Protein AF-A0A0Q6ZT10-F1 (afdb_monomer)

Foldseek 3Di:
DDKDQVWDDDPRWIWRIKDWDADPVGDIDIDIDTADQEEEADPDAAEEDERFAFEYEYEHPAAAYEYEDAPRPCPPVVHHYHYPDDDVPRNYYYHCPRVCCVLAPVDNPDPQPQFWDWDADPVRDIDIGGHNDRDD

Mean predicted aligned error: 11.18 Å

Solvent-accessible surface area (backbone atoms only — not comparable to full-atom values): 8085 Å² total; per-residue (Å²): 121,58,76,49,65,84,59,53,70,58,98,87,31,45,31,58,36,36,34,47,45,71,49,98,89,70,50,75,48,77,54,74,42,68,45,52,63,61,48,75,49,56,99,55,60,53,44,79,48,70,58,46,59,59,55,18,38,36,34,54,65,64,44,40,24,34,44,45,39,42,62,53,38,48,76,53,84,90,45,69,65,43,71,75,62,85,35,75,87,55,52,37,41,79,44,47,62,59,28,48,36,66,64,55,40,95,68,63,94,53,65,64,72,58,30,44,46,78,46,73,49,101,84,72,50,76,47,78,46,79,48,88,58,70,71,132

Secondary structure (DSSP, 8-state):
-EEE-S-EEETTEEEEEEEEEE-TTS-EEEEEEE--SEEE--SSSS-EEE--SS--EEE--SS--EEE--GGGGSSTT---EESS--TTTT-EEE-HHHHHHHH-S--SS-GGGTEEEEE-TTS-EEEEE-SS---

pLDDT: mean 77.88, std 12.11, range [42.12, 95.94]

Nearest PDB structures (foldseek):
  1o0t-assembly1_A  TM=6.404E-01  e=1.634E-01  Pseudomonas sp. 'TAC II 18'
  1omj-assembly1_A  TM=6.103E-01  e=1.634E-01  Pseudomonas sp. 'TAC II 18'
  2ml1-assembly1_A  TM=5.543E-01  e=8.244E-02  Azotobacter vinelandii
  1h71-assembly1_P  TM=6.254E-01  e=3.668E-01  Pseudomonas sp. 'TAC II 18'
  1af0-assembly1_A  TM=4.347E-01  e=1.534E+00  Serratia marcescens

Sequence (136 aa):
MTTDQTGGSEDGQTIFAEGEFTFEDGSTGNFVEVGFDTIFGSESEGLTLHGGMGEVVTTGSAGADTFVFDETALDDLDVADVITDFSSEEGDVLDVTALLDSLLGEQPDATVATYVQATLDGNGNTTVSVQAEPGL

Structure (mmCIF, N/CA/C/O bac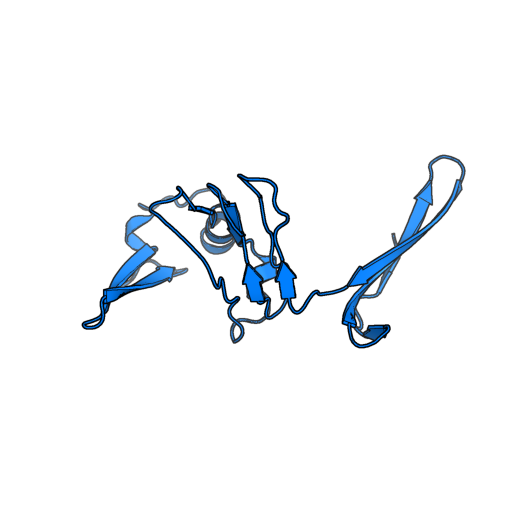kbone):
data_AF-A0A0Q6ZT10-F1
#
_entry.id   AF-A0A0Q6ZT10-F1
#
loop_
_atom_site.group_PDB
_atom_site.id
_atom_site.type_symbol
_atom_site.label_atom_id
_atom_site.label_alt_id
_atom_site.label_comp_id
_atom_site.label_asym_id
_atom_site.label_entity_id
_atom_site.label_seq_id
_atom_site.pdbx_PDB_ins_code
_atom_site.Cartn_x
_atom_site.Cartn_y
_atom_site.Cartn_z
_atom_site.occupancy
_atom_site.B_iso_or_equiv
_atom_site.auth_seq_id
_atom_site.auth_comp_id
_atom_site.auth_asym_id
_atom_site.auth_atom_id
_atom_site.pdbx_PDB_model_num
ATOM 1 N N . MET A 1 1 ? 14.936 -8.205 -22.212 1.00 50.84 1 MET A N 1
ATOM 2 C CA . MET A 1 1 ? 14.484 -6.981 -21.536 1.00 50.84 1 MET A CA 1
ATOM 3 C C . MET A 1 1 ? 15.682 -6.375 -20.852 1.00 50.84 1 MET A C 1
ATOM 5 O O . MET A 1 1 ? 16.394 -7.091 -20.154 1.00 50.84 1 MET A O 1
ATOM 9 N N . THR A 1 2 ? 15.950 -5.113 -21.141 1.00 50.97 2 THR A N 1
ATOM 10 C CA . THR A 1 2 ? 16.913 -4.299 -20.401 1.00 50.97 2 THR A CA 1
ATOM 11 C C . THR A 1 2 ? 16.096 -3.222 -19.716 1.00 50.97 2 THR A C 1
ATOM 13 O O . THR A 1 2 ? 15.396 -2.481 -20.403 1.00 50.97 2 THR A O 1
ATOM 16 N N . THR A 1 3 ? 16.130 -3.209 -18.392 1.00 50.66 3 THR A N 1
ATOM 17 C CA . THR A 1 3 ? 15.407 -2.260 -17.548 1.00 50.66 3 THR A CA 1
ATOM 18 C C . THR A 1 3 ? 16.421 -1.344 -16.886 1.00 50.66 3 THR A C 1
ATOM 20 O O . THR A 1 3 ? 17.413 -1.831 -16.331 1.00 50.66 3 THR A O 1
ATOM 23 N N . ASP A 1 4 ? 16.197 -0.040 -16.977 1.00 58.56 4 ASP A N 1
ATOM 24 C CA . ASP A 1 4 ? 16.924 0.964 -16.212 1.00 58.56 4 ASP A CA 1
ATOM 25 C C . ASP A 1 4 ? 16.042 1.429 -15.045 1.00 58.56 4 ASP A C 1
ATOM 27 O O . ASP A 1 4 ? 14.985 2.015 -15.260 1.00 58.56 4 ASP A O 1
ATOM 31 N N . GLN A 1 5 ? 16.486 1.128 -13.820 1.00 58.62 5 GLN A N 1
ATOM 32 C CA . GLN A 1 5 ? 15.836 1.531 -12.564 1.00 58.62 5 GLN A CA 1
ATOM 33 C C . GLN A 1 5 ? 16.561 2.723 -11.915 1.00 58.62 5 GLN A C 1
ATOM 35 O O . GLN A 1 5 ? 16.427 2.947 -10.713 1.00 58.62 5 GLN A O 1
ATOM 40 N N . THR A 1 6 ? 17.428 3.445 -12.640 1.00 58.94 6 THR A N 1
ATOM 41 C CA . THR A 1 6 ? 18.251 4.510 -12.031 1.00 58.94 6 THR A CA 1
ATOM 42 C C . THR A 1 6 ? 17.453 5.726 -11.562 1.00 58.94 6 THR A C 1
ATOM 44 O O . THR A 1 6 ? 18.009 6.552 -10.834 1.00 58.94 6 THR A O 1
ATOM 47 N N . GLY A 1 7 ? 16.159 5.791 -11.888 1.00 62.53 7 GLY A N 1
ATOM 48 C CA . GLY A 1 7 ? 15.253 6.837 -11.443 1.00 62.53 7 GLY A CA 1
ATOM 49 C C . GLY A 1 7 ? 15.450 8.138 -12.219 1.00 62.53 7 GLY A C 1
ATOM 50 O O . GLY A 1 7 ? 16.565 8.585 -12.495 1.00 62.53 7 GLY A O 1
ATOM 51 N N . GLY A 1 8 ? 14.336 8.770 -12.568 1.00 72.38 8 GLY A N 1
ATOM 52 C CA . GLY A 1 8 ? 14.291 10.049 -13.272 1.00 72.38 8 GLY A CA 1
ATOM 53 C C . GLY A 1 8 ? 12.986 10.777 -12.981 1.00 72.38 8 GLY A C 1
ATOM 54 O O . GLY A 1 8 ? 12.184 10.319 -12.170 1.00 72.38 8 GLY A O 1
ATOM 55 N N . SER A 1 9 ? 12.754 11.912 -13.636 1.00 73.69 9 SER A N 1
ATOM 56 C CA . SER A 1 9 ? 11.430 12.528 -13.638 1.00 73.69 9 SER A CA 1
ATOM 57 C C . SER A 1 9 ? 11.021 12.992 -15.026 1.00 73.69 9 SER A C 1
ATOM 59 O O . SER A 1 9 ? 11.818 13.580 -15.761 1.00 73.69 9 SER A O 1
ATOM 61 N N . GLU A 1 10 ? 9.764 12.735 -15.375 1.00 72.50 10 GLU A N 1
ATOM 62 C CA . GLU A 1 10 ? 9.139 13.205 -16.608 1.00 72.50 10 GLU A CA 1
ATOM 63 C C . GLU A 1 10 ? 7.877 13.989 -16.256 1.00 72.50 10 GLU A C 1
ATOM 65 O O . GLU A 1 10 ? 6.994 13.511 -15.550 1.00 72.50 10 GLU A O 1
ATOM 70 N N . ASP A 1 11 ? 7.829 15.249 -16.689 1.00 70.94 11 ASP A N 1
ATOM 71 C CA . ASP A 1 11 ? 6.727 16.177 -16.394 1.00 70.94 11 ASP A CA 1
ATOM 72 C C . ASP A 1 11 ? 6.372 16.277 -14.892 1.00 70.94 11 ASP A C 1
ATOM 74 O O . ASP A 1 11 ? 5.218 16.434 -14.504 1.00 70.94 11 ASP A O 1
ATOM 78 N N . GLY A 1 12 ? 7.387 16.160 -14.028 1.00 69.12 12 GLY A N 1
ATOM 79 C CA . GLY A 1 12 ? 7.234 16.217 -12.571 1.00 69.12 12 GLY A CA 1
ATOM 80 C C . GLY A 1 12 ? 6.833 14.901 -11.900 1.00 69.12 12 GLY A C 1
ATOM 81 O O . GLY A 1 12 ? 6.796 14.873 -10.677 1.00 69.12 12 GLY A O 1
ATOM 82 N N . GLN A 1 13 ? 6.597 13.831 -12.662 1.00 71.12 13 GLN A N 1
ATOM 83 C CA . GLN A 1 13 ? 6.325 12.488 -12.141 1.00 71.12 13 GLN A CA 1
ATOM 84 C C . GLN A 1 13 ? 7.628 11.703 -12.005 1.00 71.12 13 GLN A C 1
ATOM 86 O O . GLN A 1 13 ? 8.500 11.798 -12.873 1.00 71.12 13 GLN A O 1
ATOM 91 N N . THR A 1 14 ? 7.763 10.923 -10.935 1.00 74.75 14 THR A N 1
ATOM 92 C CA . THR A 1 14 ? 8.911 10.030 -10.734 1.00 74.75 14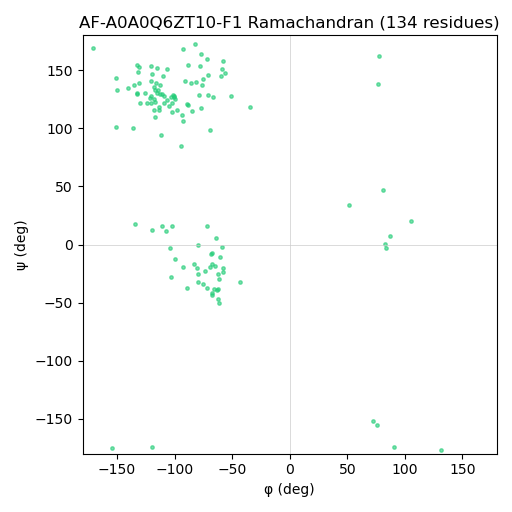 THR A CA 1
ATOM 93 C C . THR A 1 14 ? 8.831 8.859 -11.710 1.00 74.75 14 THR A C 1
ATOM 95 O O . THR A 1 14 ? 7.803 8.195 -11.790 1.00 74.75 14 THR A O 1
ATOM 98 N N . ILE A 1 15 ? 9.910 8.596 -12.448 1.00 79.06 15 ILE A N 1
ATOM 99 C CA . ILE A 1 15 ? 10.047 7.406 -13.297 1.00 79.06 15 ILE A CA 1
ATOM 100 C C . ILE A 1 15 ? 10.655 6.288 -12.453 1.00 79.06 15 ILE A C 1
ATOM 102 O O . ILE A 1 15 ? 11.763 6.448 -11.934 1.00 79.06 15 ILE A O 1
ATOM 106 N N . PHE A 1 16 ? 9.942 5.170 -12.339 1.00 72.38 16 PHE A N 1
ATOM 107 C CA . PHE A 1 16 ? 10.379 3.980 -11.606 1.00 72.38 16 PHE A CA 1
ATOM 108 C C . PHE A 1 16 ? 11.175 3.014 -12.475 1.00 72.38 16 PHE A C 1
ATOM 110 O O . PHE A 1 16 ? 12.153 2.429 -12.009 1.00 72.38 16 PHE A O 1
ATOM 117 N N . ALA A 1 17 ? 10.778 2.879 -13.740 1.00 74.81 17 ALA A N 1
ATOM 118 C CA . ALA A 1 17 ? 11.433 1.997 -14.689 1.00 74.81 17 ALA A CA 1
ATOM 119 C C . ALA A 1 17 ? 11.294 2.524 -16.112 1.00 74.81 17 ALA A C 1
ATOM 121 O O . ALA A 1 17 ? 10.237 3.004 -16.519 1.00 74.81 17 ALA A O 1
ATOM 122 N N . GLU A 1 18 ? 12.333 2.351 -16.914 1.00 84.50 18 GLU A N 1
ATOM 123 C CA . GLU A 1 18 ? 12.225 2.444 -18.366 1.00 84.50 18 GLU A CA 1
ATOM 124 C C . GLU A 1 18 ? 12.914 1.249 -19.022 1.00 84.50 18 GLU A C 1
ATOM 126 O O . GLU A 1 18 ? 13.876 0.676 -18.498 1.00 84.50 18 GLU A O 1
ATOM 131 N N . GLY A 1 19 ? 12.411 0.823 -20.177 1.00 84.69 19 GLY A N 1
ATOM 132 C CA . GLY A 1 19 ? 13.001 -0.325 -20.848 1.00 84.69 19 GLY A CA 1
ATOM 133 C C . GLY A 1 19 ? 12.495 -0.586 -22.252 1.00 84.69 19 GLY A C 1
ATOM 134 O O . GLY A 1 19 ? 11.504 -0.026 -22.717 1.00 84.69 19 GLY A O 1
ATOM 135 N N . GLU A 1 20 ? 13.201 -1.496 -22.920 1.00 91.56 20 GLU A N 1
ATOM 136 C CA . GLU A 1 20 ? 12.859 -1.992 -24.249 1.00 91.56 20 GLU A CA 1
ATOM 137 C C . GLU A 1 20 ? 12.447 -3.470 -24.169 1.00 91.56 20 GLU A C 1
ATOM 139 O O . GLU A 1 20 ? 13.084 -4.305 -23.503 1.00 91.56 20 GLU A O 1
ATOM 144 N N . PHE A 1 21 ? 11.380 -3.806 -24.888 1.00 89.62 21 PHE A N 1
ATOM 145 C CA . PHE A 1 21 ? 10.942 -5.175 -25.113 1.00 89.62 21 PHE A CA 1
ATOM 146 C C . PHE A 1 21 ? 10.915 -5.497 -26.608 1.00 89.62 21 PHE A C 1
ATOM 148 O O . PHE A 1 21 ? 10.774 -4.619 -27.456 1.00 89.62 21 PHE A O 1
ATOM 155 N N . THR A 1 22 ? 11.075 -6.777 -26.939 1.00 93.56 22 THR A N 1
ATOM 156 C CA . THR A 1 22 ? 11.131 -7.260 -28.324 1.00 93.56 22 THR A CA 1
ATOM 157 C C . THR A 1 22 ? 9.939 -8.166 -28.591 1.00 93.56 22 THR A C 1
ATOM 159 O O . THR A 1 22 ? 9.671 -9.087 -27.818 1.00 93.56 22 THR A O 1
ATOM 162 N N . PHE A 1 23 ? 9.234 -7.910 -29.687 1.00 92.56 23 PHE A N 1
ATOM 163 C CA . PHE A 1 23 ? 8.141 -8.744 -30.165 1.00 92.56 23 PHE A CA 1
ATOM 164 C C . PHE A 1 23 ? 8.673 -10.007 -30.858 1.00 92.56 23 PHE A C 1
ATOM 166 O O . PHE A 1 23 ? 9.834 -10.085 -31.261 1.00 92.56 23 PHE A O 1
ATOM 173 N N . GLU A 1 24 ? 7.806 -11.004 -31.046 1.00 94.69 24 GLU A N 1
ATOM 174 C CA . GLU A 1 24 ? 8.162 -12.257 -31.729 1.00 94.69 24 GLU A CA 1
ATOM 175 C C . GLU A 1 24 ? 8.576 -12.040 -33.199 1.00 94.69 24 GLU A C 1
ATOM 177 O O . GLU A 1 24 ? 9.371 -12.804 -33.743 1.00 94.69 24 GLU A O 1
ATOM 182 N N . ASP A 1 25 ? 8.100 -10.962 -33.830 1.00 94.81 25 ASP A N 1
ATOM 183 C CA . ASP A 1 25 ? 8.500 -10.560 -35.184 1.00 94.81 25 ASP A CA 1
ATOM 184 C C . ASP A 1 25 ? 9.857 -9.826 -35.245 1.00 94.81 25 ASP A C 1
ATOM 186 O O . ASP A 1 25 ? 10.319 -9.463 -36.330 1.00 94.81 25 ASP A O 1
ATOM 190 N N . GLY A 1 26 ? 10.512 -9.633 -34.096 1.00 94.12 26 GLY A N 1
ATOM 191 C CA . GLY A 1 26 ? 11.808 -8.971 -33.964 1.00 94.12 26 GLY A CA 1
ATOM 192 C C . GLY A 1 26 ? 11.750 -7.443 -33.916 1.00 94.12 26 GLY A C 1
ATOM 193 O O . GLY A 1 26 ? 12.804 -6.815 -33.813 1.00 94.12 26 GLY A O 1
ATOM 194 N N . SER A 1 27 ? 10.564 -6.832 -33.984 1.00 95.94 27 SER A N 1
ATOM 195 C CA . SER A 1 27 ? 10.407 -5.398 -33.717 1.00 95.94 27 SER A CA 1
ATOM 196 C C . SER A 1 27 ? 10.567 -5.089 -32.223 1.00 95.94 27 SER A C 1
ATOM 198 O O . SER A 1 27 ? 10.439 -5.980 -31.380 1.00 95.94 27 SER A O 1
ATOM 200 N N . THR A 1 28 ? 10.865 -3.833 -31.882 1.00 95.94 28 THR A N 1
ATOM 201 C CA . THR A 1 28 ? 11.008 -3.388 -30.488 1.00 95.94 28 THR A CA 1
ATOM 202 C C . THR A 1 28 ? 9.945 -2.367 -30.102 1.00 95.94 28 THR A C 1
ATOM 204 O O . THR A 1 28 ? 9.410 -1.644 -30.946 1.00 95.94 28 THR A O 1
ATOM 207 N N . GLY A 1 29 ? 9.620 -2.342 -28.813 1.00 90.81 29 GLY A N 1
ATOM 208 C CA . GLY A 1 29 ? 8.778 -1.342 -28.172 1.00 90.81 29 GLY A CA 1
ATOM 209 C C . GLY A 1 29 ? 9.429 -0.856 -26.881 1.00 90.81 29 GLY A C 1
ATOM 210 O O . GLY A 1 29 ? 10.204 -1.585 -26.265 1.00 90.81 29 GLY A O 1
ATOM 211 N N . ASN A 1 30 ? 9.098 0.368 -26.474 1.00 90.50 30 ASN A N 1
ATOM 212 C CA . ASN A 1 30 ? 9.566 0.956 -25.222 1.00 90.50 30 ASN A CA 1
ATOM 213 C C . ASN A 1 30 ? 8.428 0.992 -24.205 1.00 90.50 30 ASN A C 1
ATOM 215 O O . ASN A 1 30 ? 7.262 1.129 -24.589 1.00 90.50 30 ASN A O 1
ATOM 219 N N . PHE A 1 31 ? 8.771 0.918 -22.925 1.00 85.31 31 PHE A N 1
ATOM 220 C CA . PHE A 1 31 ? 7.861 1.233 -21.832 1.00 85.31 31 PHE A CA 1
ATOM 221 C C . PHE A 1 31 ? 8.534 2.189 -20.849 1.00 85.31 31 PHE A C 1
ATOM 223 O O . PHE A 1 31 ? 9.759 2.207 -20.724 1.00 85.31 31 PHE A O 1
ATOM 230 N N . VAL A 1 32 ? 7.698 2.972 -20.178 1.00 81.62 32 VAL A N 1
ATOM 231 C CA . VAL A 1 32 ? 8.063 3.830 -19.056 1.00 81.62 32 VAL A CA 1
ATOM 232 C C . VAL A 1 32 ? 7.024 3.577 -17.972 1.00 81.62 32 VAL A C 1
ATOM 234 O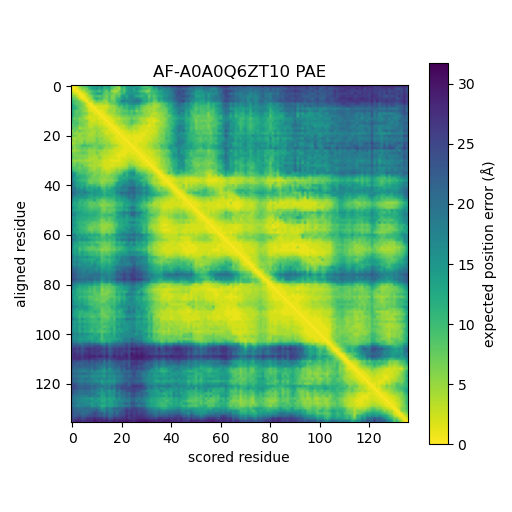 O . VAL A 1 32 ? 5.823 3.574 -18.251 1.00 81.62 32 VAL A O 1
ATOM 237 N N . GLU A 1 33 ? 7.495 3.322 -16.764 1.00 75.81 33 GLU A N 1
ATOM 238 C CA . GLU A 1 33 ? 6.704 3.164 -15.554 1.00 75.81 33 GLU A CA 1
ATOM 239 C C . GLU A 1 33 ? 6.906 4.406 -14.691 1.00 75.81 33 GLU A C 1
ATOM 241 O O . GLU A 1 33 ? 8.040 4.777 -14.379 1.00 75.81 33 GLU A O 1
ATOM 246 N N . VAL A 1 34 ? 5.806 5.065 -14.339 1.00 75.31 34 VAL A N 1
ATOM 247 C CA . VAL A 1 34 ? 5.804 6.279 -13.520 1.00 75.31 34 VAL A CA 1
ATOM 248 C C . VAL A 1 34 ? 5.015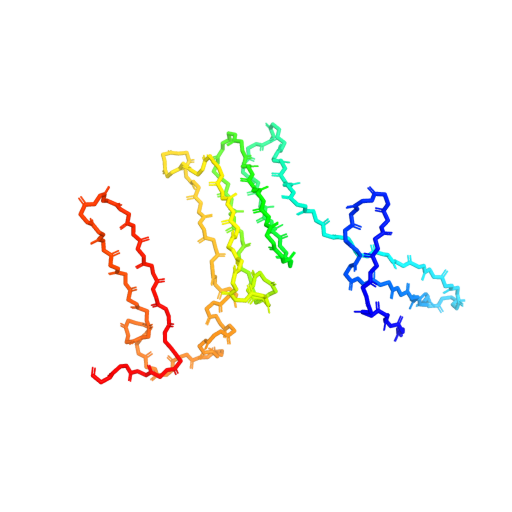 6.052 -12.244 1.00 75.31 34 VAL A C 1
ATOM 250 O O . VAL A 1 34 ? 4.017 5.331 -12.249 1.00 75.31 34 VAL A O 1
ATOM 253 N N . GLY A 1 35 ? 5.451 6.704 -11.172 1.00 70.38 35 GLY A N 1
ATOM 254 C CA . GLY A 1 35 ? 4.697 6.804 -9.934 1.00 70.38 35 GLY A CA 1
ATOM 255 C C . GLY A 1 35 ? 3.647 7.887 -9.988 1.00 70.38 35 GLY A C 1
ATOM 256 O O . GLY A 1 35 ? 3.893 8.982 -10.501 1.00 70.38 35 GLY A O 1
ATOM 257 N N . PHE A 1 36 ? 2.484 7.579 -9.426 1.00 72.25 36 PHE A N 1
ATOM 258 C CA . PHE A 1 36 ? 1.438 8.558 -9.188 1.00 72.25 36 PHE A CA 1
ATOM 259 C C . PHE A 1 36 ? 1.445 8.954 -7.718 1.00 72.25 36 PHE A C 1
ATOM 261 O O . PHE A 1 36 ? 1.180 8.122 -6.865 1.00 72.25 36 PHE A O 1
ATOM 268 N N . ASP A 1 37 ? 1.627 10.242 -7.431 1.00 77.00 37 ASP A N 1
ATOM 269 C CA . ASP A 1 37 ? 1.468 10.763 -6.064 1.00 77.00 37 ASP A CA 1
ATOM 270 C C . ASP A 1 37 ? -0.008 10.726 -5.608 1.00 77.00 37 ASP A C 1
ATOM 272 O O . ASP A 1 37 ? -0.335 10.869 -4.428 1.00 77.00 37 ASP A O 1
ATOM 276 N N . THR A 1 38 ? -0.954 10.627 -6.552 1.00 82.69 38 THR A N 1
ATOM 277 C CA . THR A 1 38 ? -2.390 10.614 -6.258 1.00 82.69 38 THR A CA 1
ATOM 278 C C . THR A 1 38 ? -3.181 9.803 -7.276 1.00 82.69 38 THR A C 1
ATOM 280 O O . THR A 1 38 ? -3.065 10.018 -8.484 1.00 82.69 38 THR A O 1
ATOM 283 N N . ILE A 1 39 ? -4.061 8.938 -6.775 1.00 84.94 39 ILE A N 1
ATOM 284 C CA . ILE A 1 39 ? -5.002 8.140 -7.556 1.00 84.94 39 ILE A CA 1
ATOM 285 C C . ILE A 1 39 ? -6.430 8.534 -7.168 1.00 84.94 39 ILE A C 1
ATOM 287 O O . ILE A 1 39 ? -6.822 8.477 -6.002 1.00 84.94 39 ILE A O 1
ATOM 291 N N . PHE A 1 40 ? -7.226 8.901 -8.172 1.00 84.75 40 PHE A N 1
ATOM 292 C CA . PHE A 1 40 ? -8.660 9.125 -8.020 1.00 84.75 40 PHE A CA 1
ATOM 293 C C . PHE A 1 40 ? -9.436 8.008 -8.706 1.00 84.75 40 PHE A C 1
ATOM 295 O O . PHE A 1 40 ? -9.242 7.743 -9.896 1.00 84.75 40 PHE A O 1
ATOM 302 N N . GLY A 1 41 ? -10.349 7.401 -7.960 1.00 81.25 41 GLY A N 1
ATOM 303 C CA . GLY A 1 41 ? -11.385 6.537 -8.486 1.00 81.25 41 GLY A CA 1
ATOM 304 C C . GLY A 1 41 ? -12.261 7.264 -9.506 1.00 81.25 41 GLY A C 1
ATOM 305 O O . GLY A 1 41 ? -12.328 8.494 -9.576 1.00 81.25 41 GLY A O 1
ATOM 306 N N . SER A 1 42 ? -12.917 6.479 -10.349 1.00 78.56 42 SER A N 1
ATOM 307 C CA . SER A 1 42 ? -13.922 6.975 -11.295 1.00 78.56 42 SER A CA 1
ATOM 308 C C . SER A 1 42 ? -15.318 6.880 -10.680 1.00 78.56 42 SER A C 1
ATOM 310 O O . SER A 1 42 ? -15.491 6.142 -9.729 1.00 78.56 42 SER A O 1
ATOM 312 N N . GLU A 1 43 ? -16.348 7.488 -11.280 1.00 79.19 43 GLU A N 1
ATOM 313 C CA . GLU A 1 43 ? -17.746 7.317 -10.818 1.00 79.19 43 GLU A CA 1
ATOM 314 C C . GLU A 1 43 ? -18.302 5.875 -10.948 1.00 79.19 43 GLU A C 1
ATOM 316 O O . GLU A 1 43 ? -19.494 5.643 -10.751 1.00 79.19 43 GLU A O 1
ATOM 321 N N . SER A 1 44 ? -17.474 4.907 -11.343 1.00 78.25 44 SER A N 1
ATOM 322 C CA . SER A 1 44 ? -17.823 3.491 -11.308 1.00 78.25 44 SER A CA 1
ATOM 323 C C . SER A 1 44 ? -17.684 2.963 -9.888 1.00 78.25 44 SER A C 1
ATOM 325 O O . SER A 1 44 ? -16.614 3.066 -9.307 1.00 78.25 44 SER A O 1
ATOM 327 N N . GLU A 1 45 ? -18.726 2.306 -9.394 1.00 84.25 45 GLU A N 1
ATOM 328 C CA . GLU A 1 45 ? -18.697 1.610 -8.107 1.00 84.25 45 GLU A CA 1
ATOM 329 C C . GLU A 1 45 ? -17.820 0.347 -8.178 1.00 84.25 45 GLU A C 1
ATOM 331 O O . GLU A 1 45 ? -17.819 -0.352 -9.202 1.00 84.25 45 GLU A O 1
ATOM 336 N N . GLY A 1 46 ? -17.139 0.009 -7.079 1.00 82.31 46 GLY A N 1
ATOM 337 C CA . GLY A 1 46 ? -16.479 -1.288 -6.909 1.00 82.31 46 GLY A CA 1
ATOM 338 C C . GLY A 1 46 ? -15.117 -1.379 -7.586 1.00 82.31 46 GLY A C 1
ATOM 339 O O . GLY A 1 46 ? -14.838 -2.325 -8.330 1.00 82.31 46 GLY A O 1
ATOM 340 N N . LEU A 1 47 ? -14.290 -0.365 -7.376 1.00 88.94 47 LEU A N 1
ATOM 341 C CA . LEU A 1 47 ? -12.963 -0.241 -7.951 1.00 88.94 47 LEU A CA 1
ATOM 342 C C . LEU A 1 47 ? -11.949 -1.116 -7.215 1.00 88.94 47 LEU A C 1
ATOM 344 O O . LEU A 1 47 ? -12.067 -1.399 -6.028 1.00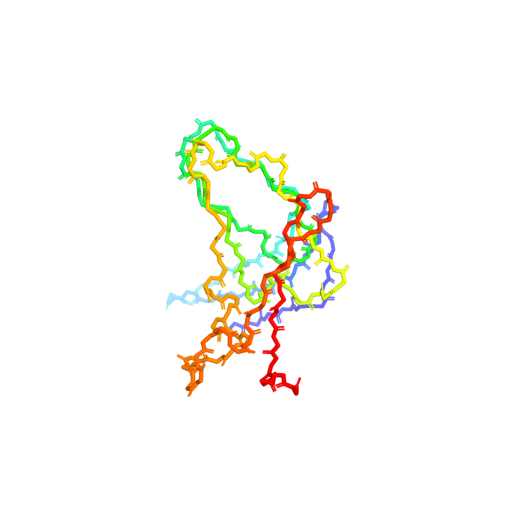 88.94 47 LEU A O 1
ATOM 348 N N . THR A 1 48 ? -10.902 -1.513 -7.930 1.00 88.75 48 THR A N 1
ATOM 349 C CA . THR A 1 48 ? -9.689 -2.074 -7.330 1.00 88.75 48 THR A CA 1
ATOM 350 C C . THR A 1 48 ? -8.559 -1.088 -7.581 1.00 88.75 48 THR A C 1
ATOM 352 O O . THR A 1 48 ? -8.231 -0.818 -8.739 1.00 88.75 48 THR A O 1
ATOM 355 N N . LEU A 1 49 ? -8.012 -0.514 -6.511 1.00 87.94 49 LEU A N 1
ATOM 356 C CA . LEU A 1 49 ? -6.995 0.533 -6.564 1.00 87.94 49 LEU A CA 1
ATOM 357 C C . LEU A 1 49 ? -5.682 0.015 -5.972 1.00 87.94 49 LEU A C 1
ATOM 359 O O . LEU A 1 49 ? -5.675 -0.575 -4.894 1.00 87.94 49 LEU A O 1
ATOM 363 N N . HIS A 1 50 ? -4.581 0.259 -6.682 1.00 86.06 50 HIS A N 1
ATOM 364 C CA . HIS A 1 50 ? -3.224 -0.114 -6.283 1.00 86.06 50 HIS A CA 1
ATOM 365 C C . HIS A 1 50 ? -2.382 1.159 -6.186 1.00 86.06 50 HIS A C 1
ATOM 367 O O . HIS A 1 50 ? -2.280 1.871 -7.185 1.00 86.06 50 HIS A O 1
ATOM 373 N N . GLY A 1 51 ? -1.797 1.436 -5.017 1.00 77.25 51 GLY A N 1
ATOM 374 C CA . GLY A 1 51 ? -0.885 2.573 -4.827 1.00 77.25 51 GLY A CA 1
ATOM 375 C C . GLY A 1 51 ? 0.428 2.392 -5.594 1.00 77.25 51 GLY A C 1
ATOM 376 O O . GLY A 1 51 ? 0.873 3.297 -6.292 1.00 77.25 51 GLY A O 1
ATOM 377 N N . GLY A 1 52 ? 0.989 1.180 -5.576 1.00 76.50 52 GLY A N 1
ATOM 378 C CA . GLY A 1 52 ? 2.313 0.915 -6.144 1.00 76.50 52 GLY A CA 1
ATOM 379 C C . GLY A 1 52 ? 3.426 1.445 -5.236 1.00 76.50 52 GLY A C 1
ATOM 380 O O . GLY A 1 52 ? 3.233 1.557 -4.033 1.00 76.50 52 GLY A O 1
ATOM 381 N N . MET A 1 53 ? 4.600 1.741 -5.799 1.00 70.75 53 MET A N 1
ATOM 382 C CA . MET A 1 53 ? 5.758 2.224 -5.032 1.00 70.75 53 MET A CA 1
ATOM 383 C C . MET A 1 53 ? 5.613 3.699 -4.614 1.00 70.75 53 MET A C 1
ATOM 385 O O . MET A 1 53 ? 5.217 4.537 -5.424 1.00 70.75 53 MET A O 1
ATOM 389 N N . GLY A 1 54 ? 6.068 4.035 -3.401 1.00 72.81 54 GLY A N 1
ATOM 390 C CA . GLY A 1 54 ? 6.120 5.413 -2.883 1.00 72.81 54 GLY A CA 1
ATOM 391 C C . GLY A 1 54 ? 4.862 5.847 -2.119 1.00 72.81 54 GLY A C 1
ATOM 392 O O . GLY A 1 54 ? 3.989 5.035 -1.861 1.00 72.81 54 GLY A O 1
ATOM 393 N N . GLU A 1 55 ? 4.786 7.126 -1.717 1.00 75.94 55 GLU A N 1
ATOM 394 C CA . GLU A 1 55 ? 3.603 7.675 -1.025 1.00 75.94 55 GLU A CA 1
ATOM 395 C C . GLU A 1 55 ? 2.496 7.937 -2.034 1.00 75.94 55 GLU A C 1
ATOM 397 O O . GLU A 1 55 ? 2.653 8.814 -2.890 1.00 75.94 55 GLU A O 1
ATOM 402 N N . VAL A 1 56 ? 1.363 7.253 -1.899 1.00 81.50 56 VAL A N 1
ATOM 403 C CA . VAL A 1 56 ? 0.215 7.497 -2.772 1.00 81.50 56 VAL A CA 1
ATOM 404 C C . VAL A 1 56 ? -1.017 7.904 -1.979 1.00 81.50 56 VAL A C 1
ATOM 406 O O . VAL A 1 56 ? -1.497 7.214 -1.077 1.00 81.50 56 VAL A O 1
ATOM 409 N N . VAL A 1 57 ? -1.593 9.045 -2.359 1.00 86.00 57 VAL A N 1
ATOM 410 C CA . VAL A 1 57 ? -2.920 9.455 -1.890 1.00 86.00 57 VAL A CA 1
ATOM 411 C C . VAL A 1 57 ? -3.976 8.807 -2.782 1.00 86.00 57 VAL A C 1
ATOM 413 O O . VAL A 1 57 ? -4.081 9.138 -3.960 1.00 86.00 57 VAL A O 1
ATOM 416 N N . THR A 1 58 ? -4.793 7.911 -2.235 1.00 87.88 58 THR A N 1
ATOM 417 C CA . THR A 1 58 ? -5.803 7.165 -3.000 1.00 87.88 58 THR A CA 1
ATOM 418 C C . THR A 1 58 ? -7.222 7.508 -2.537 1.00 87.88 58 THR A C 1
ATOM 420 O O . THR A 1 58 ? -7.493 7.676 -1.348 1.00 87.88 58 THR A O 1
ATOM 423 N N . THR A 1 59 ? -8.143 7.649 -3.491 1.00 90.00 59 THR A N 1
ATOM 424 C CA . THR A 1 59 ? -9.572 7.933 -3.259 1.00 90.00 59 THR A CA 1
ATOM 425 C C . THR A 1 59 ? -10.408 6.940 -4.064 1.00 90.00 59 THR A C 1
ATOM 427 O O . THR A 1 59 ? -10.230 6.888 -5.280 1.00 90.00 59 THR A O 1
ATOM 430 N N . GLY A 1 60 ? -11.276 6.153 -3.426 1.00 87.75 60 GLY A N 1
ATOM 431 C CA . GLY A 1 60 ? -12.103 5.125 -4.083 1.00 87.75 60 GLY A CA 1
ATOM 432 C C . GLY A 1 60 ? -13.338 5.688 -4.791 1.00 87.75 60 GLY A C 1
ATOM 433 O O . GLY A 1 60 ? -13.673 5.271 -5.900 1.00 87.75 60 GLY A O 1
ATOM 434 N N . SER A 1 61 ? -13.895 6.776 -4.252 1.00 88.56 61 SER A N 1
ATOM 435 C CA . SER A 1 61 ? -15.221 7.326 -4.546 1.00 88.56 61 SER A CA 1
ATOM 436 C C . SER A 1 61 ? -16.363 6.471 -3.968 1.00 88.56 61 SER A C 1
ATOM 438 O O . SER A 1 61 ? -16.216 5.913 -2.892 1.00 88.56 61 SER A O 1
ATOM 440 N N . ALA A 1 62 ? -17.552 6.477 -4.577 1.00 89.56 62 ALA A N 1
ATOM 441 C CA . ALA A 1 62 ? -18.701 5.750 -4.037 1.00 89.56 62 ALA A CA 1
ATOM 442 C C . ALA A 1 62 ? -18.684 4.289 -4.498 1.00 89.56 62 ALA A C 1
ATOM 444 O O . ALA A 1 62 ? -18.495 4.020 -5.684 1.00 89.56 62 ALA A O 1
ATOM 445 N N . GLY A 1 63 ? -19.009 3.363 -3.600 1.00 89.81 63 GLY A N 1
ATOM 446 C CA . GLY A 1 63 ? -19.078 1.936 -3.909 1.00 89.81 63 GLY A CA 1
ATOM 447 C C . GLY A 1 63 ? -18.318 1.097 -2.891 1.00 89.81 63 GLY A C 1
ATOM 448 O O . GLY A 1 63 ? -17.844 1.616 -1.897 1.00 89.81 63 GLY A O 1
ATOM 449 N N . ALA A 1 64 ? -18.267 -0.215 -3.124 1.00 92.62 64 ALA A N 1
ATOM 450 C CA . ALA A 1 64 ? -17.501 -1.150 -2.302 1.00 92.62 64 ALA A CA 1
ATOM 451 C C . ALA A 1 64 ? -16.120 -1.366 -2.930 1.00 92.62 64 ALA A C 1
ATOM 453 O O . ALA A 1 64 ? -15.936 -2.300 -3.721 1.00 92.62 64 ALA A O 1
ATOM 454 N N . ASP A 1 65 ? -15.177 -0.488 -2.624 1.00 93.38 65 ASP A N 1
ATOM 455 C CA . ASP A 1 65 ? -13.868 -0.453 -3.263 1.00 93.38 65 ASP A CA 1
ATOM 456 C C . ASP A 1 65 ? -12.849 -1.351 -2.550 1.00 93.38 65 ASP A C 1
ATOM 458 O O . ASP A 1 65 ? -12.949 -1.685 -1.369 1.00 93.38 65 ASP A O 1
ATOM 462 N N . THR A 1 66 ? -11.843 -1.799 -3.292 1.00 91.69 66 THR A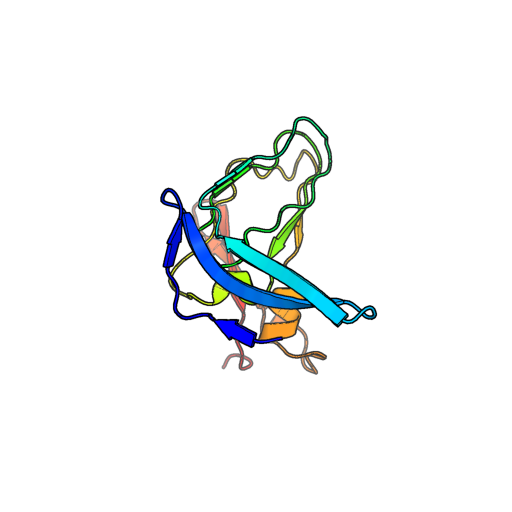 N 1
ATOM 463 C CA . THR A 1 66 ? -10.742 -2.617 -2.777 1.00 91.69 66 THR A CA 1
ATOM 464 C C . THR A 1 66 ? -9.432 -1.871 -2.956 1.00 91.69 66 THR A C 1
ATOM 466 O O . THR A 1 66 ? -8.992 -1.645 -4.083 1.00 91.69 66 THR A O 1
ATOM 469 N N . PHE A 1 67 ? -8.792 -1.525 -1.844 1.00 91.00 67 PHE A N 1
ATOM 470 C CA . PHE A 1 67 ? -7.469 -0.908 -1.828 1.00 91.00 67 PHE A CA 1
ATOM 471 C C . PHE A 1 67 ? -6.431 -1.997 -1.571 1.00 91.00 67 PHE A C 1
ATOM 473 O O . PHE A 1 67 ? -6.459 -2.651 -0.524 1.00 91.00 67 PHE A O 1
ATOM 480 N N . VAL A 1 68 ? -5.560 -2.229 -2.549 1.00 89.12 68 VAL A N 1
ATOM 481 C CA . VAL A 1 68 ? -4.614 -3.346 -2.551 1.00 89.12 68 VAL A CA 1
ATOM 482 C C . VAL A 1 68 ? -3.227 -2.862 -2.156 1.00 89.12 68 VAL A C 1
ATOM 484 O O . VAL A 1 68 ? -2.688 -1.941 -2.770 1.00 89.12 68 VAL A O 1
ATOM 487 N N . PHE A 1 69 ? -2.643 -3.543 -1.173 1.00 85.00 69 PHE A N 1
ATOM 488 C CA . PHE A 1 69 ? -1.270 -3.349 -0.722 1.00 85.00 69 PHE A CA 1
ATOM 489 C C . PHE A 1 69 ? -0.470 -4.626 -0.966 1.00 85.00 69 PHE A C 1
ATOM 491 O O . PHE A 1 69 ? -0.813 -5.702 -0.462 1.00 85.00 69 PHE A O 1
ATOM 498 N N . ASP A 1 70 ? 0.611 -4.501 -1.724 1.00 79.50 70 ASP A N 1
ATOM 499 C CA . ASP A 1 70 ? 1.560 -5.578 -1.991 1.00 79.50 70 ASP A CA 1
ATOM 500 C C . ASP A 1 70 ? 2.967 -5.204 -1.503 1.00 79.50 70 ASP A C 1
ATOM 502 O O . ASP A 1 70 ? 3.160 -4.202 -0.815 1.00 79.50 70 ASP A O 1
ATOM 506 N N . GLU A 1 71 ? 3.953 -6.049 -1.795 1.00 72.88 71 GLU A N 1
ATOM 507 C CA . GLU A 1 71 ? 5.330 -5.848 -1.335 1.00 72.88 71 GLU A CA 1
ATOM 508 C C . GLU A 1 71 ? 5.968 -4.552 -1.850 1.00 72.88 71 GLU A C 1
ATOM 510 O O . GLU A 1 71 ? 6.768 -3.948 -1.138 1.00 72.88 71 GLU A O 1
ATOM 515 N N . THR A 1 72 ? 5.565 -4.079 -3.033 1.00 71.50 72 THR A N 1
ATOM 516 C CA . THR A 1 72 ? 6.117 -2.855 -3.629 1.00 71.50 72 THR A CA 1
ATOM 517 C C . THR A 1 72 ? 5.612 -1.596 -2.930 1.00 71.50 72 THR A C 1
ATOM 519 O O . THR A 1 72 ? 6.298 -0.575 -2.935 1.00 71.50 72 THR A O 1
ATOM 522 N N . ALA A 1 73 ? 4.462 -1.686 -2.251 1.00 67.31 73 ALA A N 1
ATOM 523 C CA . ALA A 1 73 ? 3.879 -0.579 -1.499 1.00 67.31 73 ALA A CA 1
ATOM 524 C C . ALA A 1 73 ? 4.701 -0.177 -0.261 1.00 67.31 73 ALA A C 1
ATOM 526 O O . ALA A 1 73 ? 4.500 0.907 0.275 1.00 67.31 73 ALA A O 1
ATOM 527 N N . LEU A 1 74 ? 5.628 -1.025 0.211 1.00 66.06 74 LEU A N 1
ATOM 528 C CA . LEU A 1 74 ? 6.449 -0.764 1.404 1.00 66.06 74 LEU A CA 1
ATOM 529 C C . LEU A 1 74 ? 7.961 -0.734 1.133 1.00 66.06 74 LEU A C 1
ATOM 531 O O . LEU A 1 74 ? 8.743 -0.754 2.089 1.00 66.06 74 LEU A O 1
ATOM 535 N N . ASP A 1 75 ? 8.390 -0.684 -0.134 1.00 64.75 75 ASP A N 1
ATOM 536 C CA . ASP A 1 75 ? 9.821 -0.666 -0.488 1.00 64.75 75 ASP A CA 1
ATOM 537 C C . ASP A 1 75 ? 10.571 0.526 0.153 1.00 64.75 75 ASP A C 1
ATOM 539 O O . ASP A 1 75 ? 11.766 0.421 0.440 1.00 64.75 75 ASP A O 1
ATOM 543 N N . ASP A 1 76 ? 9.854 1.602 0.503 1.00 59.94 76 ASP A N 1
ATOM 544 C CA . ASP A 1 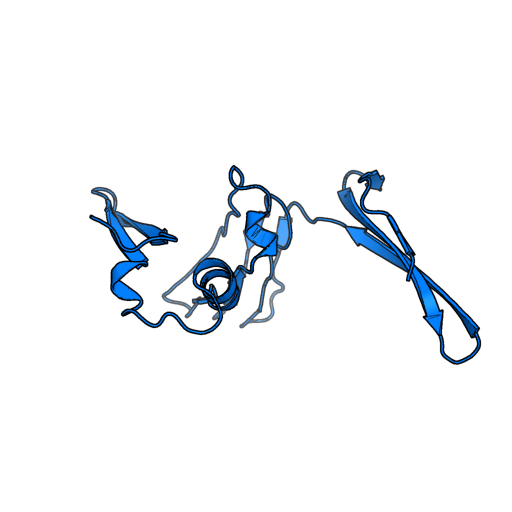76 ? 10.312 2.659 1.410 1.00 59.94 76 ASP A CA 1
ATOM 545 C C . ASP A 1 76 ? 9.513 2.638 2.731 1.00 59.94 76 ASP A C 1
ATOM 547 O O . ASP A 1 76 ? 8.470 3.269 2.874 1.00 59.94 76 ASP A O 1
ATOM 551 N N . LEU A 1 77 ? 10.050 1.945 3.745 1.00 53.34 77 LEU A N 1
ATOM 552 C CA . LEU A 1 77 ? 9.440 1.728 5.076 1.00 53.34 77 LEU A CA 1
ATOM 553 C C . LEU A 1 77 ? 9.112 2.999 5.896 1.00 53.34 77 LEU A C 1
ATOM 555 O O . LEU A 1 77 ? 8.607 2.881 7.014 1.00 53.34 77 LEU A O 1
ATOM 559 N N . ASP A 1 78 ? 9.431 4.191 5.392 1.00 56.59 78 ASP A N 1
ATOM 560 C CA . ASP A 1 78 ? 9.176 5.478 6.060 1.00 56.59 78 ASP A CA 1
ATOM 561 C C . ASP A 1 78 ? 8.036 6.272 5.395 1.00 56.59 78 ASP A C 1
ATOM 563 O O . ASP A 1 78 ? 7.835 7.452 5.686 1.00 56.59 78 ASP A O 1
ATOM 567 N N . VAL A 1 79 ? 7.295 5.626 4.492 1.00 58.50 79 VAL A N 1
ATOM 568 C CA . VAL A 1 79 ? 6.245 6.237 3.685 1.00 58.50 79 VAL A CA 1
ATOM 569 C C . VAL A 1 79 ? 4.999 5.351 3.723 1.00 58.50 79 VAL A C 1
ATOM 571 O O . VAL A 1 79 ? 5.085 4.142 3.538 1.00 58.50 79 VAL A O 1
ATOM 574 N N . ALA A 1 80 ? 3.841 5.939 4.026 1.00 66.50 80 ALA A N 1
ATOM 575 C CA . ALA A 1 80 ? 2.573 5.221 4.115 1.00 66.50 80 ALA A CA 1
ATOM 576 C C . ALA A 1 80 ? 1.541 5.879 3.201 1.00 66.50 80 ALA A C 1
ATOM 578 O O . ALA A 1 80 ? 1.328 7.088 3.298 1.00 66.50 80 ALA A O 1
ATOM 579 N N . ASP A 1 81 ? 0.872 5.082 2.370 1.00 78.00 81 ASP A N 1
ATOM 580 C CA . ASP A 1 81 ? -0.246 5.558 1.556 1.00 78.00 81 ASP A CA 1
ATOM 581 C C . ASP A 1 81 ? -1.374 6.134 2.415 1.00 78.00 81 ASP A C 1
ATOM 583 O O . ASP A 1 81 ? -1.633 5.707 3.548 1.00 78.00 81 ASP A O 1
ATOM 587 N N . VAL A 1 82 ? -2.107 7.080 1.829 1.00 86.38 82 VAL A N 1
ATOM 588 C CA . VAL A 1 82 ? -3.257 7.725 2.465 1.00 86.38 82 VAL A CA 1
ATOM 589 C C . VAL A 1 82 ? -4.515 7.426 1.663 1.00 86.38 82 VAL A C 1
ATOM 591 O O . VAL A 1 82 ? -4.720 7.979 0.585 1.00 86.38 82 VAL A O 1
ATOM 594 N N . ILE A 1 83 ? -5.402 6.602 2.222 1.00 88.06 83 ILE A N 1
ATOM 595 C CA . ILE A 1 83 ? -6.755 6.401 1.689 1.00 88.06 83 ILE A CA 1
ATOM 596 C C . ILE A 1 83 ? -7.682 7.447 2.309 1.00 88.06 83 ILE A C 1
ATOM 598 O O . ILE A 1 83 ? -7.810 7.518 3.533 1.00 88.06 83 ILE A O 1
ATOM 602 N N . THR A 1 84 ? -8.308 8.285 1.482 1.00 90.62 84 THR A N 1
ATOM 603 C CA . THR A 1 84 ? -8.993 9.495 1.980 1.00 90.62 84 THR A CA 1
ATOM 604 C C . THR A 1 84 ? -10.481 9.321 2.286 1.00 90.62 84 THR A C 1
ATOM 606 O O . THR A 1 84 ? -11.029 10.120 3.051 1.00 90.62 84 THR A O 1
ATOM 609 N N . ASP A 1 85 ? -11.129 8.295 1.735 1.00 90.12 85 ASP A N 1
ATOM 610 C CA . ASP A 1 85 ? -12.587 8.125 1.759 1.00 90.12 85 ASP A CA 1
ATOM 611 C C . ASP A 1 85 ? -13.060 6.709 2.122 1.00 90.12 85 ASP A C 1
ATOM 613 O O . ASP A 1 85 ? -14.228 6.398 1.926 1.00 90.12 85 ASP A O 1
ATOM 617 N N . PHE A 1 86 ? -12.192 5.888 2.727 1.00 91.88 86 PHE A N 1
ATOM 618 C CA . PHE A 1 86 ? -12.530 4.517 3.125 1.00 91.88 86 PHE A CA 1
ATOM 619 C C . PHE A 1 86 ? -13.830 4.434 3.945 1.00 91.88 86 PHE A C 1
ATOM 621 O O . PHE A 1 86 ? -13.968 5.067 5.002 1.00 91.88 86 PHE A O 1
ATOM 628 N N . SER A 1 87 ? -14.739 3.565 3.508 1.00 91.56 87 SER A N 1
ATOM 629 C CA . SER A 1 87 ? -16.085 3.414 4.046 1.00 91.56 87 SER A CA 1
ATOM 630 C C . SER A 1 87 ? -16.475 1.946 4.226 1.00 91.56 87 SER A C 1
ATOM 632 O O . SER A 1 87 ? -16.955 1.252 3.329 1.00 91.56 87 SER A O 1
ATOM 634 N N . SER A 1 88 ? -16.385 1.461 5.469 1.00 89.62 88 SER A N 1
ATOM 635 C CA . SER A 1 88 ? -16.887 0.119 5.808 1.00 89.62 88 SER A CA 1
ATOM 636 C C . SER A 1 88 ? -18.411 -0.021 5.659 1.00 89.62 88 SER A C 1
ATOM 638 O O . SER A 1 88 ? -18.921 -1.139 5.621 1.00 89.62 88 SER A O 1
ATOM 640 N N . GLU A 1 89 ? -19.148 1.099 5.623 1.00 92.38 89 GLU A N 1
ATOM 641 C CA . GLU A 1 89 ? -20.601 1.100 5.402 1.00 92.38 89 GLU A CA 1
ATOM 642 C C . GLU A 1 89 ? -20.951 0.836 3.934 1.00 92.38 89 GLU A C 1
ATOM 644 O O . GLU A 1 89 ? -21.958 0.179 3.660 1.00 92.38 89 GLU A O 1
ATOM 649 N N . GLU A 1 90 ? -20.114 1.312 3.009 1.00 91.50 90 GLU A N 1
ATOM 650 C CA . GLU A 1 90 ? -20.250 1.057 1.570 1.00 91.50 90 GLU A CA 1
ATOM 651 C C . GLU A 1 90 ? -19.642 -0.289 1.163 1.00 91.50 90 GLU A C 1
ATOM 653 O O . GLU A 1 90 ? -20.050 -0.869 0.158 1.00 91.50 90 GLU A O 1
ATOM 658 N N . GLY A 1 91 ? -18.798 -0.862 2.024 1.00 92.56 91 GLY A N 1
ATOM 659 C CA . GLY A 1 91 ? -18.258 -2.210 1.876 1.00 92.56 91 GLY A CA 1
ATOM 660 C C . GLY A 1 91 ? -16.801 -2.238 1.440 1.00 92.56 91 GLY A C 1
ATOM 661 O O . GLY A 1 91 ? -16.361 -3.279 0.953 1.00 92.56 91 GLY A O 1
ATOM 662 N N . ASP A 1 92 ? -16.075 -1.136 1.629 1.00 95.38 92 ASP A N 1
ATOM 663 C CA . ASP A 1 92 ? -14.664 -1.056 1.281 1.00 95.38 92 ASP A CA 1
ATOM 664 C C . ASP A 1 92 ? -13.821 -2.079 2.039 1.00 95.38 92 ASP A C 1
ATOM 666 O O . ASP A 1 92 ? -14.051 -2.385 3.219 1.00 95.38 92 ASP A O 1
ATOM 670 N N . VAL A 1 93 ? -12.797 -2.584 1.358 1.00 93.62 93 VAL A N 1
ATOM 671 C CA . VAL A 1 93 ? -11.864 -3.576 1.890 1.00 93.62 93 VAL A CA 1
ATOM 672 C C . VAL A 1 93 ? -10.426 -3.138 1.635 1.00 93.62 93 VAL A C 1
ATOM 674 O O . VAL A 1 93 ? -10.080 -2.655 0.560 1.00 93.62 93 VAL A O 1
ATOM 677 N N . LEU A 1 94 ? -9.573 -3.352 2.637 1.00 90.19 94 LEU A N 1
ATOM 678 C CA . LEU A 1 94 ? -8.123 -3.314 2.475 1.00 90.19 94 LEU A CA 1
ATOM 679 C C . LEU A 1 94 ? -7.639 -4.741 2.203 1.00 90.19 94 LEU A C 1
ATOM 681 O O . LEU A 1 94 ? -7.724 -5.595 3.091 1.00 90.19 94 LEU A O 1
ATOM 685 N N . ASP A 1 95 ? -7.159 -5.009 0.990 1.00 89.38 95 ASP A N 1
ATOM 686 C CA . ASP A 1 95 ? -6.538 -6.291 0.658 1.00 89.38 95 ASP A CA 1
ATOM 687 C C . ASP A 1 95 ? -5.026 -6.201 0.874 1.00 89.38 95 ASP A C 1
ATOM 689 O O . ASP A 1 95 ? -4.301 -5.568 0.110 1.00 89.38 95 ASP A O 1
ATOM 693 N N . VAL A 1 96 ? -4.563 -6.844 1.945 1.00 85.50 96 VAL A N 1
ATOM 694 C CA . VAL A 1 96 ? -3.148 -6.930 2.339 1.00 85.50 96 VAL A CA 1
ATOM 695 C C . VAL A 1 96 ? -2.600 -8.350 2.177 1.00 85.50 96 VAL A C 1
ATOM 697 O O . VAL A 1 96 ? -1.576 -8.690 2.766 1.00 85.50 96 VAL A O 1
ATOM 700 N N . THR A 1 97 ? -3.295 -9.218 1.436 1.00 82.81 97 THR A N 1
ATOM 701 C CA . THR A 1 97 ? -2.953 -10.648 1.352 1.00 82.81 97 THR A CA 1
ATOM 702 C C . THR A 1 97 ? -1.554 -10.847 0.776 1.00 82.81 97 THR A C 1
ATOM 704 O O . THR A 1 97 ? -0.726 -11.499 1.405 1.00 82.81 97 THR A O 1
ATOM 707 N N . ALA A 1 98 ? -1.260 -10.214 -0.366 1.00 81.38 98 ALA A N 1
ATOM 708 C CA . ALA A 1 98 ? 0.048 -10.302 -1.017 1.00 81.38 98 ALA A CA 1
ATOM 709 C C . ALA A 1 98 ? 1.175 -9.737 -0.137 1.00 81.38 98 ALA A C 1
ATOM 711 O O . ALA A 1 98 ? 2.260 -10.314 -0.063 1.00 81.38 98 ALA A O 1
ATOM 712 N N . LEU A 1 99 ? 0.899 -8.645 0.582 1.00 80.06 99 LEU A N 1
ATOM 713 C CA . LEU A 1 99 ? 1.837 -8.074 1.542 1.00 80.06 99 LEU A CA 1
ATOM 714 C C . LEU A 1 99 ? 2.147 -9.053 2.687 1.00 80.06 99 LEU A C 1
ATOM 716 O O . LEU A 1 99 ? 3.309 -9.262 3.034 1.00 80.06 99 LEU A O 1
ATOM 720 N N . LEU A 1 100 ? 1.122 -9.673 3.274 1.00 78.62 100 LEU A N 1
ATOM 721 C CA . LEU A 1 100 ? 1.307 -10.648 4.349 1.00 78.62 100 LEU A CA 1
ATOM 722 C C . LEU A 1 100 ? 2.027 -11.910 3.865 1.00 78.62 100 LEU A C 1
ATOM 724 O O . LEU A 1 100 ? 2.876 -12.417 4.596 1.00 78.62 100 LEU A O 1
ATOM 728 N N . ASP A 1 101 ? 1.741 -12.384 2.653 1.00 78.50 101 ASP A N 1
ATOM 729 C CA . ASP A 1 101 ? 2.433 -13.527 2.048 1.00 78.50 101 ASP A CA 1
ATOM 730 C C . ASP A 1 101 ? 3.925 -13.232 1.825 1.00 78.50 101 ASP A C 1
ATOM 732 O O . ASP A 1 101 ? 4.769 -14.090 2.094 1.00 78.50 101 ASP A 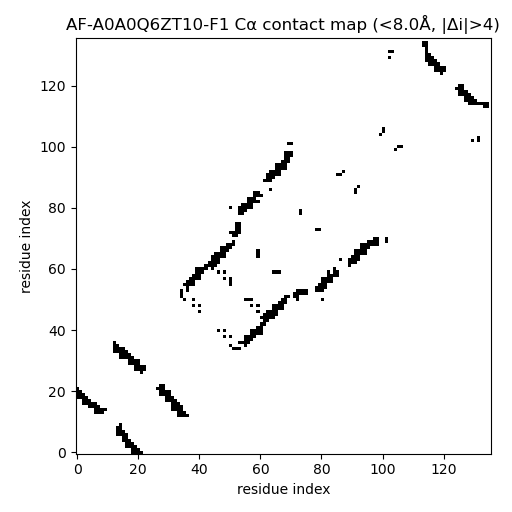O 1
ATOM 736 N N . SER A 1 102 ? 4.273 -12.009 1.401 1.00 77.56 102 SER A N 1
ATOM 737 C CA . SER A 1 102 ? 5.673 -11.584 1.252 1.00 77.56 102 SER A CA 1
ATOM 738 C C . SER A 1 102 ? 6.386 -11.475 2.611 1.00 77.56 102 SER A C 1
ATOM 740 O O . SER A 1 102 ? 7.491 -11.995 2.783 1.00 77.56 102 SER A O 1
ATOM 742 N N . LEU A 1 103 ? 5.732 -10.891 3.626 1.00 7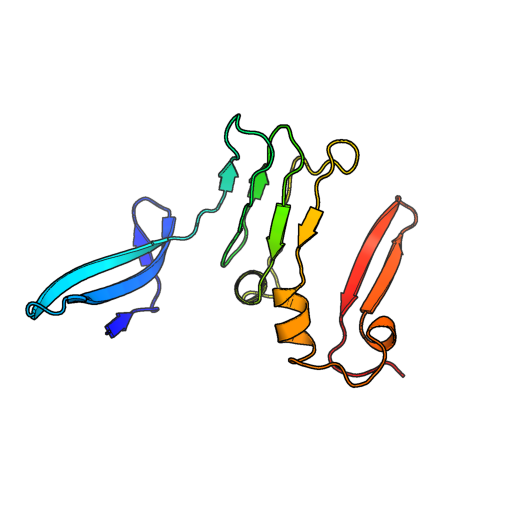5.25 103 LEU A N 1
ATOM 743 C CA . LEU A 1 103 ? 6.315 -10.709 4.965 1.00 75.25 103 LEU A CA 1
ATOM 744 C C . LEU A 1 103 ? 6.446 -12.007 5.776 1.00 75.25 103 LEU A C 1
ATOM 746 O O . LEU A 1 103 ? 7.400 -12.159 6.542 1.00 75.25 103 LEU A O 1
ATOM 750 N N . LEU A 1 104 ? 5.478 -12.919 5.662 1.00 73.88 104 LEU A N 1
ATOM 751 C CA . LEU A 1 104 ? 5.404 -14.149 6.463 1.00 73.88 104 LEU A CA 1
ATOM 752 C C . LEU A 1 104 ? 5.914 -15.390 5.711 1.00 73.88 104 LEU A C 1
ATOM 754 O O . LEU A 1 104 ? 6.141 -16.432 6.333 1.00 73.88 104 LEU A O 1
ATOM 758 N N . GLY A 1 105 ? 6.113 -15.283 4.395 1.00 67.44 105 GLY A N 1
ATOM 759 C CA . GLY A 1 105 ? 6.409 -16.401 3.508 1.00 67.44 105 GLY A CA 1
ATOM 760 C C . GLY A 1 105 ? 5.167 -17.229 3.160 1.00 67.44 105 GLY A C 1
ATOM 761 O O . GLY A 1 105 ? 4.153 -17.202 3.853 1.00 67.44 105 GLY A O 1
ATOM 762 N N . GLU A 1 106 ? 5.272 -18.029 2.092 1.00 61.47 106 GLU A N 1
ATOM 763 C CA . GLU A 1 106 ? 4.138 -18.702 1.431 1.00 61.47 106 GLU A CA 1
ATOM 764 C C . GLU A 1 106 ? 3.350 -19.679 2.325 1.00 61.47 106 GLU A C 1
ATOM 766 O O . GLU A 1 106 ? 2.271 -20.103 1.934 1.00 61.47 106 GLU A O 1
ATOM 771 N N . GLN A 1 107 ? 3.829 -20.032 3.525 1.00 57.81 107 GLN A N 1
ATOM 772 C CA . GLN A 1 107 ? 3.084 -20.806 4.526 1.00 57.81 107 GLN A CA 1
ATOM 773 C C . GLN A 1 107 ? 3.559 -20.443 5.951 1.00 57.81 107 GLN A C 1
ATOM 775 O O . GLN A 1 107 ? 4.585 -20.969 6.396 1.00 57.81 107 GLN A O 1
ATOM 780 N N . PRO A 1 108 ? 2.838 -19.604 6.717 1.00 53.81 108 PRO A N 1
ATOM 781 C CA . PRO A 1 108 ? 3.147 -19.417 8.129 1.00 53.81 108 PRO A CA 1
ATOM 782 C C . PRO A 1 108 ? 2.793 -20.700 8.897 1.00 53.81 108 PRO A C 1
ATOM 784 O O . PRO A 1 108 ? 1.645 -20.932 9.272 1.00 53.81 108 PRO A O 1
ATOM 787 N N . ASP A 1 109 ? 3.792 -21.546 9.162 1.00 59.09 109 ASP A N 1
ATOM 788 C CA . ASP A 1 109 ? 3.663 -22.796 9.938 1.00 59.09 109 ASP A CA 1
ATOM 789 C C . ASP A 1 109 ? 3.454 -22.562 11.457 1.00 59.09 109 ASP A C 1
ATOM 791 O O . ASP A 1 109 ? 3.569 -23.463 12.291 1.00 59.09 109 ASP A O 1
ATOM 795 N N . ALA A 1 110 ? 3.088 -21.344 11.848 1.00 54.53 110 ALA A N 1
ATOM 796 C CA . ALA A 1 110 ? 2.633 -20.986 13.180 1.00 54.53 110 ALA A CA 1
ATOM 797 C C . ALA A 1 110 ? 1.484 -19.985 13.036 1.00 54.53 110 ALA A C 1
ATOM 799 O O . ALA A 1 110 ? 1.547 -19.069 12.223 1.00 54.53 110 ALA A O 1
ATOM 800 N N . THR A 1 111 ? 0.406 -20.207 13.798 1.00 61.31 111 THR A N 1
ATOM 801 C CA . THR A 1 111 ? -0.850 -19.441 13.770 1.00 61.31 111 THR A CA 1
ATOM 802 C C . THR A 1 111 ? -0.588 -17.964 13.483 1.00 61.31 111 THR A C 1
ATOM 804 O O . THR A 1 111 ? 0.061 -17.314 14.291 1.00 61.31 111 THR A O 1
ATOM 807 N N . VAL A 1 112 ? -1.110 -17.433 12.372 1.00 63.81 112 VAL A N 1
ATOM 808 C CA . VAL A 1 112 ? -0.966 -16.025 11.933 1.00 63.81 112 VAL A CA 1
ATOM 809 C C . VAL A 1 112 ? -1.133 -15.021 13.090 1.00 63.81 112 VAL A C 1
ATOM 811 O O . VAL A 1 112 ? -0.441 -14.011 13.150 1.00 63.81 112 VAL A O 1
ATOM 814 N N . ALA A 1 113 ? -1.969 -15.348 14.080 1.00 63.31 113 ALA A N 1
ATOM 815 C CA . ALA A 1 113 ? -2.163 -14.591 15.319 1.00 63.31 113 ALA A CA 1
ATOM 816 C C . ALA A 1 113 ? -0.901 -14.372 16.189 1.00 63.31 113 ALA A C 1
ATOM 818 O O . ALA A 1 113 ? -0.910 -13.499 17.049 1.00 63.31 113 ALA A O 1
ATOM 819 N N . THR A 1 114 ? 0.163 -15.163 16.032 1.00 69.06 114 THR A N 1
ATOM 820 C CA . THR A 1 114 ? 1.437 -14.973 16.748 1.00 69.06 114 THR A CA 1
ATOM 821 C C . THR A 1 114 ? 2.290 -13.875 16.108 1.00 69.06 114 THR A C 1
ATOM 823 O O . THR A 1 114 ? 3.085 -13.242 16.799 1.00 69.06 114 THR A O 1
ATOM 826 N N . TYR A 1 115 ? 2.096 -13.624 14.814 1.00 73.06 115 TYR A N 1
ATOM 827 C CA . TYR A 1 115 ? 2.853 -12.636 14.048 1.00 73.06 115 TYR A CA 1
ATOM 828 C C . TYR A 1 115 ? 2.061 -11.355 13.802 1.00 73.06 115 TYR A C 1
ATOM 830 O O . TYR A 1 115 ? 2.663 -10.292 13.697 1.00 73.06 115 TYR A O 1
ATOM 838 N N . VAL A 1 116 ? 0.728 -11.440 13.755 1.00 78.62 116 VAL A N 1
ATOM 839 C CA . VAL A 1 116 ? -0.171 -10.306 13.524 1.00 78.62 116 VAL A CA 1
ATOM 840 C C . VAL A 1 116 ? -0.842 -9.891 14.831 1.00 78.62 116 VAL A C 1
ATOM 842 O O . VAL A 1 116 ? -1.598 -10.660 15.425 1.00 78.62 116 VAL A O 1
ATOM 845 N N . GLN A 1 117 ? -0.606 -8.652 15.261 1.00 78.19 117 GLN A N 1
ATOM 846 C CA . GLN A 1 117 ? -1.271 -8.045 16.414 1.00 78.19 117 GLN A CA 1
ATOM 847 C C . GLN A 1 117 ? -2.027 -6.787 15.999 1.00 78.19 117 GLN A C 1
ATOM 849 O O . GLN A 1 117 ? -1.446 -5.880 15.414 1.00 78.19 117 GLN A O 1
ATOM 854 N N . ALA A 1 118 ? -3.310 -6.711 16.350 1.00 81.56 118 ALA A N 1
ATOM 855 C CA . ALA A 1 118 ? -4.103 -5.495 16.223 1.00 81.56 118 ALA A CA 1
ATOM 856 C C . ALA A 1 118 ? -4.259 -4.838 17.598 1.00 81.56 118 ALA A C 1
ATOM 858 O O . ALA A 1 118 ? -4.698 -5.477 18.557 1.00 81.56 118 ALA A O 1
ATOM 859 N N . THR A 1 119 ? -3.917 -3.558 17.694 1.00 83.19 119 THR A N 1
ATOM 860 C CA . THR A 1 119 ? -4.119 -2.745 18.897 1.00 83.19 119 THR A CA 1
ATOM 861 C C . THR A 1 119 ? -5.057 -1.593 18.579 1.00 83.19 119 THR A C 1
ATOM 863 O O . THR A 1 119 ? -4.939 -0.967 17.532 1.00 83.19 119 THR A O 1
ATOM 866 N N . LEU A 1 120 ? -6.014 -1.338 19.469 1.00 86.81 120 LEU A N 1
ATOM 867 C CA . LEU A 1 120 ? -6.899 -0.180 19.389 1.00 86.81 120 LEU A CA 1
ATOM 868 C C . LEU A 1 120 ? -6.377 0.882 20.355 1.00 86.81 120 LEU A C 1
ATOM 870 O O . LEU A 1 120 ? -6.166 0.582 21.536 1.00 86.81 120 LEU A O 1
ATOM 874 N N . ASP A 1 121 ? -6.172 2.105 19.879 1.00 85.94 121 ASP A N 1
ATOM 875 C CA . ASP A 1 121 ? -5.797 3.221 20.741 1.00 85.94 121 ASP A CA 1
ATOM 876 C C . ASP A 1 121 ? -7.021 3.852 21.439 1.00 85.94 121 ASP A C 1
ATOM 878 O O . ASP A 1 121 ? -8.182 3.526 21.177 1.00 85.94 121 ASP A O 1
ATOM 882 N N . GLY A 1 122 ? -6.769 4.777 22.371 1.00 79.75 122 GLY A N 1
ATOM 883 C CA . GLY A 1 122 ? -7.828 5.480 23.108 1.00 79.75 122 GLY A CA 1
ATOM 884 C C . GLY A 1 122 ? -8.685 6.426 22.256 1.00 79.75 122 GLY A C 1
ATOM 885 O O . GLY A 1 122 ? -9.675 6.959 22.760 1.00 79.75 122 GLY A O 1
ATOM 886 N N . ASN A 1 123 ? -8.315 6.631 20.992 1.00 85.94 123 ASN A N 1
ATOM 887 C CA . ASN A 1 123 ? -8.981 7.489 20.022 1.00 85.94 123 ASN A CA 1
ATOM 888 C C . ASN A 1 123 ? -9.796 6.674 19.003 1.00 85.94 123 ASN A C 1
ATOM 890 O O . ASN A 1 123 ? -10.495 7.267 18.184 1.00 85.94 123 ASN A O 1
ATOM 894 N N . GLY A 1 124 ? -9.754 5.340 19.089 1.00 78.25 124 GLY A N 1
ATOM 895 C CA . GLY A 1 124 ? -10.450 4.433 18.180 1.00 78.25 124 GLY A CA 1
ATOM 896 C C . GLY A 1 124 ? -9.654 4.077 16.923 1.00 78.25 124 GLY A C 1
ATOM 897 O O . GLY A 1 124 ? -10.201 3.396 16.057 1.00 78.25 124 GLY A O 1
ATOM 898 N N . ASN A 1 125 ? -8.384 4.482 16.818 1.00 77.00 125 ASN A N 1
ATOM 899 C CA . ASN A 1 125 ? -7.528 4.055 15.716 1.00 77.00 125 ASN A CA 1
ATOM 900 C C . ASN A 1 125 ? -7.066 2.621 15.952 1.00 77.00 125 ASN A C 1
ATOM 902 O O . ASN A 1 125 ? -6.668 2.259 17.061 1.00 77.00 125 ASN A O 1
ATOM 906 N N . THR A 1 126 ? -7.083 1.814 14.895 1.00 79.69 126 THR A N 1
ATOM 907 C CA . THR A 1 126 ? -6.537 0.456 14.923 1.00 79.69 126 THR A CA 1
ATOM 908 C C . THR A 1 126 ? -5.155 0.454 14.282 1.00 79.69 126 THR A C 1
ATOM 910 O O . THR A 1 126 ? -4.995 0.899 13.152 1.00 79.69 126 THR A O 1
ATOM 913 N N . THR A 1 127 ? -4.159 -0.074 14.987 1.00 80.56 127 THR A N 1
ATOM 914 C CA . THR A 1 127 ? -2.824 -0.349 14.450 1.00 80.56 127 THR A CA 1
ATOM 915 C C . THR A 1 127 ? -2.649 -1.851 14.321 1.00 80.56 127 THR A C 1
ATOM 917 O O . THR A 1 127 ? -2.751 -2.567 15.320 1.00 80.56 127 THR A O 1
ATOM 920 N N . VAL A 1 128 ? -2.370 -2.324 13.107 1.00 79.56 128 VAL A N 1
ATOM 921 C CA . VAL A 1 128 ? -1.990 -3.715 12.839 1.00 79.56 128 VAL A CA 1
ATOM 922 C C . VAL A 1 128 ? -0.472 -3.778 12.706 1.00 79.56 128 VAL A C 1
ATOM 924 O O . VAL A 1 128 ? 0.120 -3.034 11.933 1.00 79.56 128 VAL A O 1
ATOM 927 N N . SER A 1 129 ? 0.169 -4.642 13.486 1.00 77.62 129 SER A N 1
ATOM 928 C CA . SER A 1 129 ? 1.611 -4.878 13.450 1.00 77.62 129 SER A CA 1
ATOM 929 C C . SER A 1 129 ? 1.889 -6.318 13.050 1.00 77.62 129 SER A C 1
ATOM 931 O O . SER A 1 129 ? 1.291 -7.238 13.611 1.00 77.62 129 SER A O 1
ATOM 933 N N . VAL A 1 130 ? 2.821 -6.498 12.116 1.00 76.31 130 VAL A N 1
ATOM 934 C CA . VAL A 1 130 ? 3.296 -7.802 11.645 1.00 76.31 130 VAL A CA 1
ATOM 935 C C . VAL A 1 130 ? 4.752 -7.965 12.074 1.00 76.31 130 VAL A C 1
ATOM 937 O O . VAL A 1 130 ? 5.558 -7.056 11.885 1.00 76.31 130 VAL A O 1
ATOM 940 N N . GLN A 1 131 ? 5.090 -9.090 12.699 1.00 71.44 131 GLN A N 1
ATOM 941 C CA . GLN A 1 131 ? 6.458 -9.409 13.120 1.00 71.44 131 GLN A CA 1
ATOM 942 C C . GLN A 1 131 ? 7.008 -10.544 12.252 1.00 71.44 131 GLN A C 1
ATOM 944 O O . GLN A 1 131 ? 6.259 -11.436 11.877 1.00 71.44 131 GLN A O 1
ATOM 949 N N . ALA A 1 132 ? 8.306 -10.524 11.938 1.00 64.31 132 ALA A N 1
ATOM 950 C CA . ALA A 1 132 ? 8.967 -11.614 11.206 1.00 64.31 132 ALA A CA 1
ATOM 951 C C . ALA A 1 132 ? 9.341 -12.800 12.121 1.00 64.31 132 ALA A C 1
ATOM 953 O O . ALA A 1 132 ? 9.525 -13.923 11.668 1.00 64.31 132 ALA A O 1
ATOM 954 N N . GLU A 1 133 ? 9.420 -12.557 13.430 1.00 63.53 133 GLU A N 1
ATOM 955 C CA . GLU A 1 133 ? 9.706 -13.556 14.458 1.00 63.53 133 GLU A CA 1
ATOM 956 C C . GLU A 1 133 ? 8.530 -13.594 15.448 1.00 63.53 133 GLU A C 1
ATOM 958 O O . GLU A 1 133 ? 7.988 -12.535 15.781 1.00 63.53 133 GLU A O 1
ATOM 963 N N . PRO A 1 134 ? 8.110 -14.776 15.934 1.00 57.88 134 PRO A N 1
ATOM 964 C CA . PRO A 1 134 ? 7.035 -14.866 16.911 1.00 57.88 134 PRO A CA 1
ATOM 965 C C . PRO A 1 134 ? 7.507 -14.223 18.225 1.00 57.88 134 PRO A C 1
ATOM 967 O O . PRO A 1 134 ? 8.583 -14.552 18.728 1.00 57.88 134 PRO A O 1
ATOM 970 N N . GLY A 1 135 ? 6.728 -13.280 18.759 1.00 58.84 135 GLY A N 1
ATOM 971 C CA . GLY A 1 135 ? 7.134 -12.476 19.918 1.00 58.84 135 GLY A CA 1
ATOM 972 C C . GLY A 1 135 ? 7.511 -13.297 21.165 1.00 58.84 135 GLY A C 1
ATOM 973 O O . GLY A 1 135 ? 6.942 -14.361 21.420 1.00 58.84 135 GLY A O 1
ATOM 974 N N . LEU A 1 136 ? 8.463 -12.769 21.951 1.00 42.12 136 LEU A N 1
ATOM 975 C CA . LEU A 1 136 ? 8.717 -13.150 23.353 1.00 42.12 136 LEU A CA 1
ATOM 976 C C . LEU A 1 136 ? 7.559 -12.739 24.271 1.00 42.12 136 LEU A C 1
ATOM 978 O O . LEU A 1 136 ? 7.027 -11.622 24.075 1.00 42.12 136 LEU A O 1
#

Radius of gyration: 18.48 Å; Cα contacts (8 Å, |Δi|>4): 254; chains: 1; bounding box: 39×39×58 Å